Protein AF-A0A6Y2EJY5-F1 (afdb_monomer)

pLDDT: mean 80.84, std 10.46, range [51.19, 91.25]

Organism: Salmonella enteritidis (NCBI:txid149539)

Secondary structure (DSSP, 8-state):
--EEEE-SSS-EEEE-HHHHHHHTSS-HHHHHHTHHHHHHGGGB-GGGHHHHHHHHHHHHH----TTGGG--S-HHHHHHHHHHHHHHHHB-GGGGGG--

Mean predicted aligned error: 9.21 Å

InterPro domains:
  IPR022747 Salmonella outer protein D [PF11047] (1-100)

Solvent-accessible surface area (backbone atoms only — not comparable to full-atom values): 6090 Å² total; per-residue (Å²): 125,72,46,79,48,70,80,88,56,102,54,77,42,79,36,41,65,69,44,52,54,32,68,74,41,91,52,61,64,61,36,57,72,44,46,62,50,54,75,48,58,84,42,39,39,85,92,38,53,66,63,46,50,54,39,50,48,41,54,75,71,46,80,90,60,95,71,61,87,83,50,103,59,73,55,68,61,51,51,39,52,50,34,53,52,52,49,37,68,46,26,35,82,94,44,30,83,78,65,125

Sequence (100 aa):
MPVTLSFGNRHNYEINHSRLARLMSPDKEEALYMGVWDRFKDCFRTHKKQEVLEVLYTLIHGCERENQAELNVDITGMEKIHAFTQLKQYANPSQQDRFV

Structure (mmCIF, N/CA/C/O backbone):
data_AF-A0A6Y2EJY5-F1
#
_entry.id   AF-A0A6Y2EJY5-F1
#
loop_
_atom_site.group_PDB
_atom_site.id
_atom_site.type_symbol
_atom_site.label_atom_id
_atom_site.label_alt_id
_atom_site.label_comp_id
_atom_site.label_asym_id
_atom_site.label_entity_id
_atom_site.label_seq_id
_atom_site.pdbx_PDB_ins_code
_atom_site.Cartn_x
_atom_site.Cartn_y
_atom_site.Cartn_z
_atom_site.occupancy
_atom_site.B_iso_or_equiv
_atom_site.auth_seq_id
_atom_site.auth_comp_id
_atom_site.auth_asym_id
_atom_site.auth_atom_id
_atom_site.pdbx_PDB_model_num
ATOM 1 N N . MET A 1 1 ? -3.668 -0.669 -16.722 1.00 67.06 1 MET A N 1
ATOM 2 C CA . MET A 1 1 ? -4.149 -2.056 -16.547 1.00 67.06 1 MET A CA 1
ATOM 3 C C . MET A 1 1 ? -3.251 -2.759 -15.538 1.00 67.06 1 MET A C 1
ATOM 5 O O . MET A 1 1 ? -2.043 -2.558 -15.629 1.00 67.06 1 MET A O 1
ATOM 9 N N . PRO A 1 2 ? -3.804 -3.489 -14.557 1.00 77.25 2 PRO A N 1
ATOM 10 C CA . PRO A 1 2 ? -3.021 -4.343 -13.667 1.00 77.25 2 PRO A CA 1
ATOM 11 C C . PRO A 1 2 ? -2.538 -5.606 -14.398 1.00 77.25 2 PRO A C 1
ATOM 13 O O . PRO A 1 2 ? -3.165 -6.062 -15.353 1.00 77.25 2 PRO A O 1
ATOM 16 N N . VAL A 1 3 ? -1.415 -6.156 -13.946 1.00 83.50 3 VAL A N 1
ATOM 17 C CA . VAL A 1 3 ? -0.843 -7.433 -14.383 1.00 83.50 3 VAL A CA 1
ATOM 18 C C . VAL A 1 3 ? -1.092 -8.456 -13.280 1.00 83.50 3 VAL A C 1
ATOM 20 O O . VAL A 1 3 ? -0.930 -8.146 -12.101 1.00 83.50 3 VAL A O 1
ATOM 23 N N . THR A 1 4 ? -1.482 -9.675 -13.647 1.00 85.62 4 THR A N 1
ATOM 24 C CA . THR A 1 4 ? -1.654 -10.769 -12.682 1.00 85.62 4 THR A CA 1
ATOM 25 C C . THR A 1 4 ? -0.373 -11.590 -12.599 1.00 85.62 4 THR A C 1
ATOM 27 O O . THR A 1 4 ? 0.074 -12.128 -13.610 1.00 85.62 4 THR A O 1
ATOM 30 N N . LEU A 1 5 ? 0.209 -11.707 -11.405 1.00 82.44 5 LEU A N 1
ATOM 31 C CA . LEU A 1 5 ? 1.306 -12.635 -11.132 1.00 82.44 5 LEU A CA 1
ATOM 32 C C . LEU A 1 5 ? 0.791 -13.880 -10.410 1.00 82.44 5 LEU A C 1
ATOM 34 O O . LEU A 1 5 ? 0.047 -13.779 -9.434 1.00 82.44 5 LEU A O 1
ATOM 38 N N . SER A 1 6 ? 1.246 -15.045 -10.870 1.00 83.69 6 SER A N 1
ATOM 39 C CA . SER A 1 6 ? 1.023 -16.338 -10.226 1.00 83.69 6 SER A CA 1
ATOM 40 C C . SER A 1 6 ? 2.371 -16.974 -9.909 1.00 83.69 6 SER A C 1
ATOM 42 O O . SER A 1 6 ? 3.233 -17.079 -10.780 1.00 83.69 6 SER A O 1
ATOM 44 N N . PHE A 1 7 ? 2.557 -17.393 -8.658 1.00 82.00 7 PHE A N 1
ATOM 45 C CA . PHE A 1 7 ? 3.806 -17.997 -8.176 1.00 82.00 7 PHE A CA 1
ATOM 46 C C . PHE A 1 7 ? 3.658 -19.503 -7.921 1.00 82.00 7 PHE A C 1
ATOM 48 O O . PHE A 1 7 ? 4.319 -20.058 -7.047 1.00 82.00 7 PHE A O 1
ATOM 55 N N . GLY A 1 8 ? 2.731 -20.169 -8.618 1.00 78.94 8 GLY A N 1
ATOM 56 C CA . GLY A 1 8 ? 2.435 -21.594 -8.408 1.00 78.94 8 GLY A CA 1
ATOM 57 C C . GLY A 1 8 ? 1.732 -21.907 -7.080 1.00 78.94 8 GLY A C 1
ATOM 58 O O . GLY A 1 8 ? 1.401 -23.059 -6.811 1.00 78.94 8 GLY A O 1
ATOM 59 N N . ASN A 1 9 ? 1.458 -20.891 -6.257 1.00 83.06 9 ASN A N 1
ATOM 60 C CA . ASN A 1 9 ? 0.513 -20.982 -5.154 1.00 83.06 9 ASN A CA 1
ATOM 61 C C . ASN A 1 9 ? -0.919 -20.727 -5.670 1.00 83.06 9 ASN A C 1
ATOM 63 O O . ASN A 1 9 ? -1.127 -20.266 -6.790 1.00 83.06 9 ASN A O 1
ATOM 67 N N . ARG A 1 10 ? -1.936 -21.017 -4.852 1.00 76.75 10 ARG A N 1
ATOM 68 C CA . ARG A 1 10 ? -3.349 -20.780 -5.215 1.00 76.75 10 ARG A CA 1
ATOM 69 C C . ARG A 1 10 ? -3.760 -19.296 -5.162 1.00 76.75 10 ARG A C 1
ATOM 71 O O . ARG A 1 10 ? -4.951 -19.008 -5.116 1.00 76.75 10 ARG A O 1
ATOM 78 N N . HIS A 1 11 ? -2.803 -18.366 -5.133 1.00 77.19 11 HIS A N 1
ATOM 79 C CA . HIS A 1 11 ? -3.061 -16.937 -4.984 1.00 77.19 11 HIS A CA 1
ATOM 80 C C . HIS A 1 11 ? -2.593 -16.180 -6.225 1.00 77.19 11 HIS A C 1
ATOM 82 O O . HIS A 1 11 ? -1.428 -16.231 -6.613 1.00 77.19 11 HIS A O 1
ATOM 88 N N . ASN A 1 12 ? -3.520 -15.443 -6.826 1.00 80.44 12 ASN A N 1
ATOM 89 C CA . ASN A 1 12 ? -3.217 -14.515 -7.903 1.00 80.44 12 ASN A CA 1
AT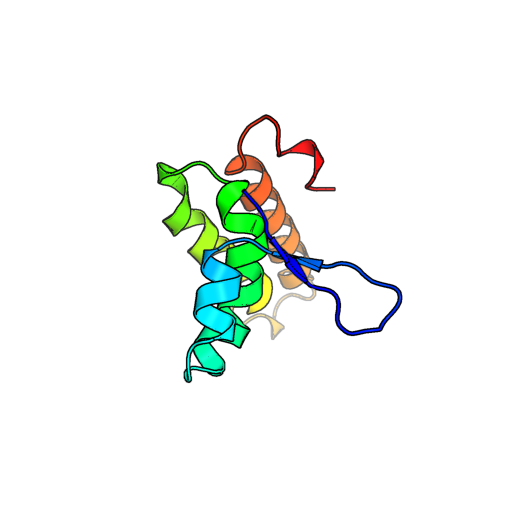OM 90 C C . ASN A 1 12 ? -2.999 -13.126 -7.305 1.00 80.44 12 ASN A C 1
ATOM 92 O O . ASN A 1 12 ? -3.816 -12.653 -6.514 1.00 80.44 12 ASN A O 1
ATOM 96 N N . TYR A 1 13 ? -1.898 -12.480 -7.680 1.00 80.69 13 TYR A N 1
ATOM 97 C CA . TYR A 1 13 ? -1.570 -11.135 -7.226 1.00 80.69 13 TYR A CA 1
ATOM 98 C C . TYR A 1 13 ? -1.796 -10.151 -8.363 1.00 80.69 13 TYR A C 1
ATOM 100 O O . TYR A 1 13 ? -1.057 -10.156 -9.347 1.00 80.69 13 TYR A O 1
ATOM 108 N N . GLU A 1 14 ? -2.791 -9.283 -8.214 1.00 82.88 14 GLU A N 1
ATOM 109 C CA . GLU A 1 14 ? -2.922 -8.121 -9.084 1.00 82.88 14 GLU A CA 1
ATOM 110 C C . GLU A 1 14 ? -1.888 -7.073 -8.678 1.00 82.88 14 GLU A C 1
ATOM 112 O O . GLU A 1 14 ? -1.892 -6.555 -7.559 1.00 82.88 14 GLU A O 1
ATOM 117 N N . ILE A 1 15 ? -0.975 -6.771 -9.595 1.00 82.94 15 ILE A N 1
ATOM 118 C CA . ILE A 1 15 ? 0.054 -5.758 -9.406 1.00 82.94 15 ILE A CA 1
ATOM 119 C C . ILE A 1 15 ? -0.048 -4.702 -10.497 1.00 82.94 15 ILE A C 1
ATOM 121 O O . ILE A 1 15 ? -0.376 -4.986 -11.647 1.00 82.94 15 ILE A O 1
ATOM 125 N N . ASN A 1 16 ? 0.248 -3.455 -10.159 1.00 84.75 16 ASN A N 1
ATOM 126 C CA . ASN A 1 16 ? 0.353 -2.414 -11.171 1.00 84.75 16 ASN A CA 1
ATOM 127 C C . ASN A 1 16 ? 1.743 -2.402 -11.824 1.00 84.75 16 ASN A C 1
ATOM 129 O O . ASN A 1 16 ? 2.696 -3.031 -11.360 1.00 84.75 16 ASN A O 1
ATOM 133 N N . HIS A 1 17 ? 1.858 -1.652 -12.919 1.00 85.00 17 HIS A N 1
ATOM 134 C CA . HIS A 1 17 ? 3.105 -1.557 -13.677 1.00 85.00 17 HIS A CA 1
ATOM 135 C C . HIS A 1 17 ? 4.277 -1.004 -12.861 1.00 85.00 17 HIS A C 1
ATOM 137 O O . HIS A 1 17 ? 5.396 -1.475 -13.040 1.00 85.00 17 HIS A O 1
ATOM 143 N N . SER A 1 18 ? 4.053 -0.0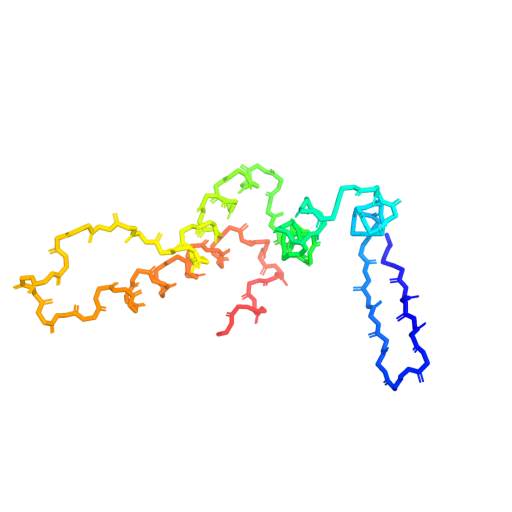45 -11.955 1.00 86.88 18 SER A N 1
ATOM 144 C CA . SER A 1 18 ? 5.147 0.470 -11.120 1.00 86.88 18 SER A CA 1
ATOM 1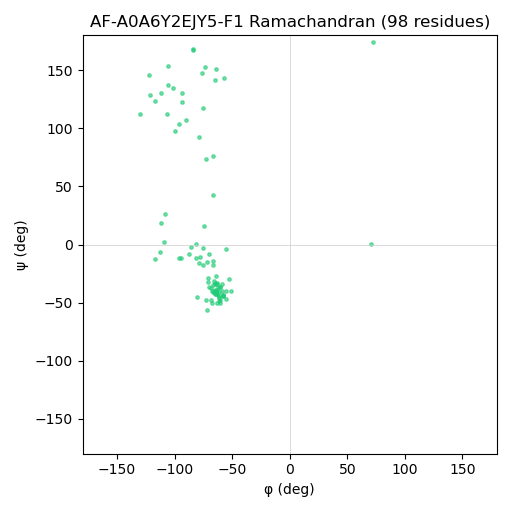45 C C . SER A 1 18 ? 5.642 -0.572 -10.128 1.00 86.88 18 SER A C 1
ATOM 147 O O . SER A 1 18 ? 6.850 -0.683 -9.935 1.00 86.88 18 SER A O 1
ATOM 149 N N . ARG A 1 19 ? 4.739 -1.391 -9.569 1.00 88.62 19 ARG A N 1
ATOM 150 C CA . ARG A 1 19 ? 5.131 -2.506 -8.712 1.00 88.62 19 ARG A CA 1
ATOM 151 C C . ARG A 1 19 ? 5.988 -3.507 -9.472 1.00 88.62 19 ARG A C 1
ATOM 153 O O . ARG A 1 19 ? 7.010 -3.939 -8.950 1.00 88.62 19 ARG A O 1
ATOM 160 N N . LEU A 1 20 ? 5.575 -3.861 -10.690 1.00 87.69 20 LEU A N 1
ATOM 161 C CA . LEU A 1 20 ? 6.341 -4.765 -11.544 1.00 87.69 20 LEU A CA 1
ATOM 162 C C . LEU A 1 20 ? 7.729 -4.188 -11.849 1.00 87.69 20 LEU A C 1
ATOM 164 O O . LEU A 1 20 ? 8.721 -4.880 -11.665 1.00 87.69 20 LEU A O 1
ATOM 168 N N . ALA A 1 21 ? 7.804 -2.915 -12.247 1.00 88.00 21 ALA A N 1
ATOM 169 C CA . ALA A 1 21 ? 9.068 -2.249 -12.551 1.00 88.00 21 ALA A CA 1
ATOM 170 C C . ALA A 1 21 ? 10.033 -2.258 -11.353 1.00 88.00 21 ALA A C 1
ATOM 172 O O . ALA A 1 21 ? 11.202 -2.592 -11.519 1.00 88.00 21 ALA A O 1
ATOM 173 N N . ARG A 1 22 ? 9.541 -1.976 -10.138 1.00 89.00 22 ARG A N 1
ATOM 174 C CA . ARG A 1 22 ? 10.362 -2.036 -8.919 1.00 89.00 22 ARG A CA 1
ATOM 175 C C . ARG A 1 22 ? 10.799 -3.446 -8.551 1.00 89.00 22 ARG A C 1
ATOM 177 O O . ARG A 1 22 ? 11.936 -3.631 -8.152 1.00 89.00 22 ARG A O 1
ATOM 184 N N . LEU A 1 23 ? 9.930 -4.445 -8.705 1.00 85.75 23 LEU A N 1
ATOM 185 C CA . LEU A 1 23 ? 10.298 -5.842 -8.445 1.00 85.75 23 LEU A CA 1
ATOM 186 C C . LEU A 1 23 ? 11.387 -6.359 -9.397 1.00 85.75 23 LEU A C 1
ATOM 188 O O . LEU A 1 23 ? 12.128 -7.263 -9.028 1.00 85.75 23 LEU A O 1
ATOM 192 N N . MET A 1 24 ? 11.473 -5.793 -10.603 1.00 87.19 24 MET A N 1
ATOM 193 C CA . MET A 1 24 ? 12.512 -6.105 -11.589 1.00 87.19 24 MET A CA 1
ATOM 194 C C . MET A 1 24 ? 13.780 -5.249 -11.419 1.00 87.19 24 MET A C 1
ATOM 196 O O . MET A 1 24 ? 14.775 -5.499 -12.098 1.00 87.19 24 MET A O 1
ATOM 200 N N . SER A 1 25 ? 13.753 -4.241 -10.540 1.00 87.50 25 SER A N 1
ATOM 201 C CA . SER A 1 25 ? 14.908 -3.400 -10.215 1.00 87.50 25 SER A CA 1
ATOM 202 C C . SER A 1 25 ? 15.886 -4.150 -9.299 1.00 87.50 25 SER A C 1
ATOM 204 O O . SER A 1 25 ? 15.452 -4.940 -8.457 1.00 87.50 25 SER A O 1
ATOM 206 N N . PRO A 1 26 ? 17.204 -3.902 -9.402 1.00 86.88 26 PRO A N 1
ATOM 207 C CA . PRO A 1 26 ? 18.174 -4.407 -8.430 1.00 86.88 26 PRO A CA 1
ATOM 208 C C . PRO A 1 26 ? 18.010 -3.789 -7.029 1.00 86.88 26 PRO A C 1
ATOM 210 O O . PRO A 1 26 ? 18.514 -4.361 -6.060 1.00 86.88 26 PRO A O 1
ATOM 213 N N . ASP A 1 27 ? 17.307 -2.657 -6.905 1.00 88.81 27 ASP A N 1
ATOM 214 C CA . ASP A 1 27 ? 17.057 -1.991 -5.625 1.00 88.81 27 ASP A CA 1
ATOM 215 C C . ASP A 1 27 ? 15.932 -2.681 -4.835 1.00 88.81 27 ASP A C 1
ATOM 217 O O . ASP A 1 27 ? 14.733 -2.415 -4.988 1.00 88.81 27 ASP A O 1
ATOM 221 N N . LYS A 1 28 ? 16.345 -3.610 -3.970 1.00 84.25 28 LYS 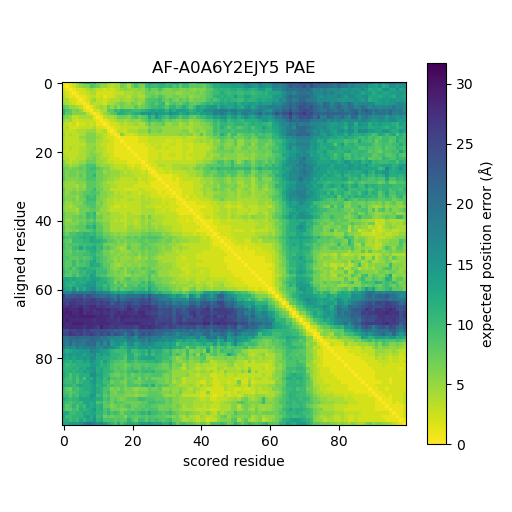A N 1
ATOM 222 C CA . LYS A 1 28 ? 15.438 -4.373 -3.108 1.00 84.25 28 LYS A CA 1
ATOM 223 C C . LYS A 1 28 ? 14.828 -3.530 -1.993 1.00 84.25 28 LYS A C 1
ATOM 225 O O . LYS A 1 28 ? 13.724 -3.853 -1.557 1.00 84.25 28 LYS A O 1
ATOM 230 N N . GLU A 1 29 ? 15.523 -2.497 -1.522 1.00 82.69 29 GLU A N 1
ATOM 231 C CA . GLU A 1 29 ? 15.030 -1.646 -0.438 1.00 82.69 29 GLU A CA 1
ATOM 232 C C . GLU A 1 29 ? 13.897 -0.765 -0.949 1.00 82.69 29 GLU A C 1
ATOM 234 O O . GLU A 1 29 ? 12.808 -0.774 -0.372 1.00 82.69 29 GLU A O 1
ATOM 239 N N . GLU A 1 30 ? 14.081 -0.111 -2.097 1.00 82.25 30 GLU A N 1
ATOM 240 C CA . GLU A 1 30 ? 13.014 0.666 -2.725 1.00 82.25 30 GLU A CA 1
ATOM 241 C C . GLU A 1 30 ? 11.793 -0.222 -3.019 1.00 82.25 30 GLU A C 1
ATOM 243 O O . GLU A 1 30 ? 10.649 0.145 -2.726 1.00 82.25 30 GLU A O 1
ATOM 248 N N . ALA A 1 31 ? 12.017 -1.434 -3.538 1.00 85.19 31 ALA A N 1
ATOM 249 C CA . ALA A 1 31 ? 10.945 -2.395 -3.765 1.00 85.19 31 ALA A CA 1
ATOM 250 C C . ALA A 1 31 ? 10.259 -2.839 -2.459 1.00 85.19 31 ALA A C 1
ATOM 252 O O . ALA A 1 31 ? 9.058 -3.114 -2.465 1.00 85.19 31 ALA A O 1
ATOM 253 N N . LEU A 1 32 ? 10.958 -2.927 -1.332 1.00 83.19 32 LEU A N 1
ATOM 25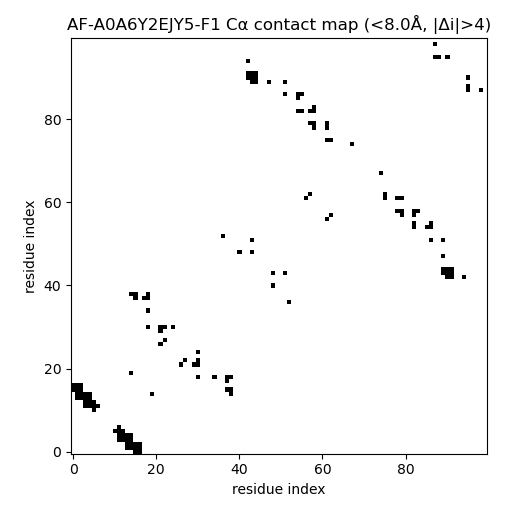4 C CA . LEU A 1 32 ? 10.336 -3.271 -0.056 1.00 83.19 32 LEU A CA 1
ATOM 255 C C . LEU A 1 32 ? 9.474 -2.111 0.460 1.00 83.19 32 LEU A C 1
ATOM 257 O O . LEU A 1 32 ? 8.267 -2.283 0.654 1.00 83.19 32 LEU A O 1
ATOM 261 N N . TYR A 1 33 ? 10.068 -0.927 0.614 1.00 80.25 33 TYR A N 1
ATOM 262 C CA . TYR A 1 33 ? 9.426 0.225 1.252 1.00 80.25 33 TYR A CA 1
ATOM 263 C C . TYR A 1 33 ? 8.297 0.822 0.409 1.00 80.25 33 TYR A C 1
ATOM 265 O O . TYR A 1 33 ? 7.243 1.184 0.933 1.00 80.25 33 TYR A O 1
ATOM 273 N N . MET A 1 34 ? 8.444 0.842 -0.916 1.00 85.19 34 MET A N 1
ATOM 274 C CA . MET A 1 34 ? 7.419 1.404 -1.797 1.00 85.19 34 MET A CA 1
ATOM 275 C C . MET A 1 34 ? 6.320 0.409 -2.180 1.00 85.19 34 MET A C 1
ATOM 277 O O . MET A 1 34 ? 5.367 0.772 -2.873 1.00 85.19 34 MET A O 1
ATOM 281 N N . GLY A 1 35 ? 6.405 -0.845 -1.728 1.00 84.19 35 GLY A N 1
ATOM 282 C CA . GLY A 1 35 ? 5.436 -1.879 -2.087 1.00 84.19 35 GLY A CA 1
ATOM 283 C C . GLY A 1 35 ? 4.012 -1.575 -1.623 1.00 84.19 35 GLY A C 1
ATOM 284 O O . GLY A 1 35 ? 3.060 -1.860 -2.350 1.00 84.19 35 GLY A O 1
ATOM 285 N N . VAL A 1 36 ? 3.858 -0.964 -0.444 1.00 82.38 36 VAL A N 1
ATOM 286 C CA . VAL A 1 36 ? 2.551 -0.516 0.061 1.00 82.38 36 VAL A CA 1
ATOM 287 C C . VAL A 1 36 ? 2.033 0.642 -0.785 1.00 82.38 36 VAL A C 1
ATOM 289 O O . VAL A 1 36 ? 0.904 0.588 -1.268 1.00 82.38 36 VAL A O 1
ATOM 292 N N . TRP A 1 37 ? 2.876 1.645 -1.041 1.00 86.31 37 TRP A N 1
ATOM 293 C CA . TRP A 1 37 ? 2.518 2.779 -1.889 1.00 86.31 37 TRP A CA 1
ATOM 294 C C . TRP A 1 37 ? 2.040 2.328 -3.269 1.00 86.31 37 TRP A C 1
ATOM 296 O O . TRP A 1 37 ? 0.979 2.751 -3.721 1.00 86.31 37 TRP A O 1
ATOM 306 N N . ASP A 1 38 ? 2.757 1.409 -3.918 1.00 86.81 38 ASP A N 1
ATOM 307 C CA . ASP A 1 38 ? 2.358 0.903 -5.227 1.00 86.81 38 ASP A CA 1
ATOM 308 C C . ASP A 1 38 ? 0.968 0.264 -5.218 1.00 86.81 38 ASP A C 1
ATOM 310 O O . ASP A 1 38 ? 0.245 0.411 -6.194 1.00 86.81 38 ASP A O 1
ATOM 314 N N . ARG A 1 39 ? 0.535 -0.389 -4.137 1.00 82.31 39 ARG A N 1
ATOM 315 C CA . ARG A 1 39 ? -0.802 -1.005 -4.088 1.00 82.31 39 ARG A CA 1
ATOM 316 C C . ARG A 1 39 ? -1.937 0.011 -4.013 1.00 82.31 39 ARG A C 1
ATOM 318 O O . ARG A 1 39 ? -3.019 -0.257 -4.527 1.00 82.31 39 ARG A O 1
ATOM 325 N N . PHE A 1 40 ? -1.705 1.154 -3.371 1.00 81.62 40 PHE A N 1
ATOM 326 C CA . PHE A 1 40 ? -2.783 2.077 -3.010 1.00 81.62 40 PHE A CA 1
ATOM 327 C C . PHE A 1 40 ? -2.686 3.445 -3.684 1.00 81.62 40 PHE A C 1
ATOM 329 O O . PHE A 1 40 ? -3.676 4.166 -3.685 1.00 81.62 40 PHE A O 1
ATOM 336 N N . LYS A 1 41 ? -1.561 3.802 -4.318 1.00 85.88 41 LYS A N 1
ATOM 337 C CA . LYS A 1 41 ? -1.343 5.126 -4.936 1.00 85.88 41 LYS A CA 1
ATOM 338 C C . LYS A 1 41 ? -2.441 5.562 -5.914 1.00 85.88 41 LYS A C 1
ATOM 340 O O . LYS A 1 41 ? -2.683 6.757 -6.062 1.00 85.88 41 LYS A O 1
ATOM 345 N N . ASP A 1 42 ? -3.089 4.605 -6.580 1.00 86.62 42 ASP A N 1
ATOM 346 C CA . ASP A 1 42 ? -4.143 4.851 -7.572 1.00 86.62 42 ASP A CA 1
ATOM 347 C C . ASP A 1 42 ? -5.515 5.098 -6.911 1.00 86.62 42 ASP A C 1
ATOM 349 O O . ASP A 1 42 ? -6.447 5.584 -7.549 1.00 86.62 42 ASP A O 1
ATOM 353 N N . CYS A 1 43 ? -5.633 4.834 -5.605 1.00 85.44 43 CYS A N 1
ATOM 354 C CA . CYS A 1 43 ? -6.815 5.166 -4.815 1.00 85.44 43 CYS A CA 1
ATOM 355 C C . CYS A 1 43 ? -6.899 6.664 -4.494 1.00 85.44 43 CYS A C 1
ATOM 357 O O . CYS A 1 43 ? -7.975 7.138 -4.136 1.00 85.44 43 CYS A O 1
ATOM 359 N N . PHE A 1 44 ? -5.798 7.410 -4.620 1.00 87.88 44 PHE A N 1
ATOM 360 C CA . PHE A 1 44 ? -5.693 8.799 -4.175 1.00 87.88 44 PHE A CA 1
ATOM 361 C C . PHE A 1 44 ? -5.714 9.797 -5.332 1.00 87.88 44 PHE A C 1
ATOM 363 O O . PHE A 1 44 ? -5.308 9.504 -6.460 1.00 87.88 44 PHE A O 1
ATOM 370 N N . ARG A 1 45 ? -6.165 11.019 -5.035 1.00 86.62 45 ARG A N 1
ATOM 371 C CA . ARG A 1 45 ? -6.170 12.133 -5.993 1.00 86.62 45 ARG A CA 1
ATOM 372 C C . ARG A 1 45 ? -4.739 12.524 -6.363 1.00 86.62 45 ARG A C 1
ATOM 374 O O . ARG A 1 45 ? -3.868 12.585 -5.500 1.00 86.62 45 ARG A O 1
ATOM 381 N N . THR A 1 46 ? -4.497 12.871 -7.628 1.00 87.19 46 THR A N 1
ATOM 382 C CA . THR A 1 46 ? -3.148 13.195 -8.133 1.00 87.19 46 THR A CA 1
ATOM 383 C C . THR A 1 46 ? -2.451 14.303 -7.339 1.00 87.19 46 THR A C 1
ATOM 385 O O . THR A 1 46 ? -1.269 14.174 -7.043 1.00 87.19 46 THR A O 1
ATOM 388 N N . HIS A 1 47 ? -3.185 15.345 -6.939 1.00 88.56 47 HIS A N 1
ATOM 389 C CA . HIS A 1 47 ? -2.653 16.481 -6.177 1.00 88.56 47 HIS A CA 1
ATOM 390 C C . HIS A 1 47 ? -2.524 16.222 -4.666 1.00 88.56 47 HIS A C 1
ATOM 392 O O . HIS A 1 47 ? -2.142 17.136 -3.953 1.00 88.56 47 HIS A O 1
ATOM 398 N N . LYS A 1 48 ? -2.883 15.023 -4.179 1.00 89.06 48 LYS A N 1
ATOM 399 C CA . LYS A 1 48 ? -2.776 14.627 -2.763 1.00 89.06 48 LYS A CA 1
ATOM 400 C C . LYS A 1 48 ? -1.689 13.595 -2.490 1.00 89.06 48 LYS A C 1
ATOM 402 O O . LYS A 1 48 ? -1.557 13.110 -1.373 1.00 89.06 48 LYS A O 1
ATOM 407 N N . LYS A 1 49 ? -0.928 13.200 -3.513 1.00 87.44 49 LYS A N 1
ATOM 408 C CA . LYS A 1 49 ? 0.012 12.079 -3.403 1.00 87.44 49 LYS A CA 1
ATOM 409 C C . LYS A 1 49 ? 1.147 12.343 -2.414 1.00 87.44 49 LYS A C 1
ATOM 411 O O . LYS A 1 49 ? 1.574 11.401 -1.760 1.00 87.44 49 LYS A O 1
ATOM 416 N N . GLN A 1 50 ? 1.601 13.589 -2.296 1.00 88.06 50 GLN A N 1
ATOM 417 C CA . GLN A 1 50 ? 2.628 13.958 -1.326 1.00 88.06 50 GLN A CA 1
ATOM 418 C C . GLN A 1 50 ? 2.091 13.843 0.104 1.00 88.06 50 GLN A C 1
ATOM 420 O O . GLN A 1 50 ? 2.678 13.141 0.919 1.00 88.06 50 GLN A O 1
ATOM 425 N N . GLU A 1 51 ? 0.930 14.435 0.381 1.00 89.12 51 GLU A N 1
ATOM 426 C CA . GLU A 1 51 ? 0.317 14.393 1.712 1.00 89.12 51 GLU A CA 1
ATOM 427 C C . GLU A 1 51 ? -0.045 12.961 2.124 1.00 89.12 51 GLU A C 1
ATOM 429 O O . GLU A 1 51 ? 0.072 12.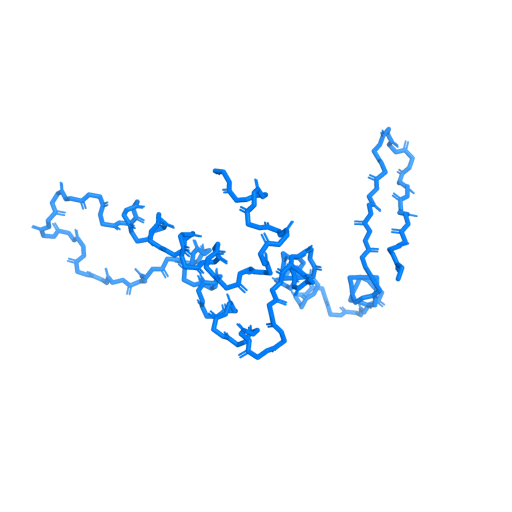591 3.288 1.00 89.12 51 GLU A O 1
ATOM 434 N N . VAL A 1 52 ? -0.448 12.115 1.173 1.00 88.56 52 VAL A N 1
ATOM 435 C CA . VAL A 1 52 ? -0.692 10.692 1.440 1.00 88.56 52 VAL A CA 1
ATOM 436 C C . VAL A 1 52 ? 0.598 9.969 1.822 1.00 88.56 52 VAL A C 1
ATOM 438 O O . VAL A 1 52 ? 0.557 9.132 2.717 1.00 88.56 52 VAL A O 1
ATOM 441 N N . LEU A 1 53 ? 1.728 10.260 1.167 1.00 87.00 53 LEU A N 1
ATOM 442 C CA . LEU A 1 53 ? 3.014 9.648 1.515 1.00 87.00 53 LEU A CA 1
ATOM 443 C C . LEU A 1 53 ? 3.457 10.038 2.928 1.00 87.00 53 LEU A C 1
ATOM 445 O O . LEU A 1 53 ? 3.890 9.168 3.679 1.00 87.00 53 LEU A O 1
ATOM 449 N N . GLU A 1 54 ? 3.291 11.306 3.306 1.00 85.62 54 GLU A N 1
ATOM 450 C CA . GLU A 1 54 ? 3.591 11.794 4.657 1.00 85.62 54 GLU A CA 1
ATOM 451 C C . GLU A 1 54 ? 2.715 11.096 5.708 1.00 85.62 54 GLU A C 1
ATOM 453 O O . GLU A 1 54 ? 3.225 10.539 6.679 1.00 85.62 54 GLU A O 1
ATOM 458 N N . VAL A 1 55 ? 1.400 11.027 5.473 1.00 85.44 55 VAL A N 1
ATOM 459 C CA . VAL A 1 55 ? 0.470 10.345 6.386 1.00 85.44 55 VAL A CA 1
ATOM 460 C C . VAL A 1 55 ? 0.751 8.840 6.458 1.00 85.44 55 VAL A C 1
ATOM 462 O O . VAL A 1 55 ? 0.692 8.252 7.537 1.00 85.44 55 VAL A O 1
ATOM 465 N N . LEU A 1 56 ? 1.083 8.201 5.332 1.00 84.38 56 LEU A N 1
ATOM 466 C CA . LEU A 1 56 ? 1.439 6.783 5.289 1.00 84.38 56 LEU A CA 1
ATOM 467 C C . LEU A 1 56 ? 2.725 6.509 6.079 1.00 84.38 56 LEU A C 1
ATOM 469 O O . LEU A 1 56 ? 2.792 5.517 6.803 1.00 84.38 56 LEU A O 1
ATOM 473 N N . TYR A 1 57 ? 3.717 7.394 5.975 1.00 82.56 57 TYR A N 1
ATOM 474 C CA . TYR A 1 57 ? 4.951 7.307 6.749 1.00 82.56 57 TYR A CA 1
ATOM 475 C C . TYR A 1 57 ? 4.664 7.383 8.253 1.00 82.56 57 TYR A C 1
ATOM 477 O O . TYR A 1 57 ? 5.067 6.487 8.995 1.00 82.56 57 TYR A O 1
ATOM 485 N N . THR A 1 58 ? 3.884 8.376 8.698 1.00 81.69 58 THR A N 1
ATOM 486 C CA . THR A 1 58 ? 3.474 8.500 10.107 1.00 81.69 58 THR A CA 1
ATOM 487 C C . THR A 1 58 ? 2.667 7.292 10.584 1.00 81.69 58 THR A C 1
ATOM 489 O O . THR A 1 58 ? 2.831 6.850 11.717 1.00 81.69 58 THR A O 1
ATOM 492 N N . LEU A 1 59 ? 1.817 6.713 9.732 1.00 80.94 59 LEU A N 1
ATOM 493 C CA . LEU A 1 59 ? 1.025 5.535 10.085 1.00 80.94 59 LEU A CA 1
ATOM 494 C C . LEU A 1 59 ? 1.896 4.287 10.319 1.00 80.94 59 LEU A C 1
ATOM 496 O O . LEU A 1 59 ? 1.621 3.513 11.237 1.00 80.94 59 LEU A O 1
ATOM 500 N N . ILE A 1 60 ? 2.921 4.080 9.483 1.00 78.12 60 ILE A N 1
ATOM 501 C CA . ILE A 1 60 ? 3.789 2.891 9.521 1.00 78.12 60 ILE A CA 1
ATOM 502 C C . ILE A 1 60 ? 4.855 3.013 10.611 1.00 78.12 60 ILE A C 1
ATOM 504 O O . ILE A 1 60 ? 5.081 2.055 11.350 1.00 78.12 60 ILE A O 1
ATOM 508 N N . HIS A 1 61 ? 5.500 4.174 10.711 1.00 74.38 61 HIS A N 1
ATOM 509 C CA . HIS A 1 61 ? 6.640 4.391 11.604 1.00 74.38 61 HIS A CA 1
ATOM 510 C C . HIS A 1 61 ? 6.244 5.018 12.947 1.00 74.38 61 HIS A C 1
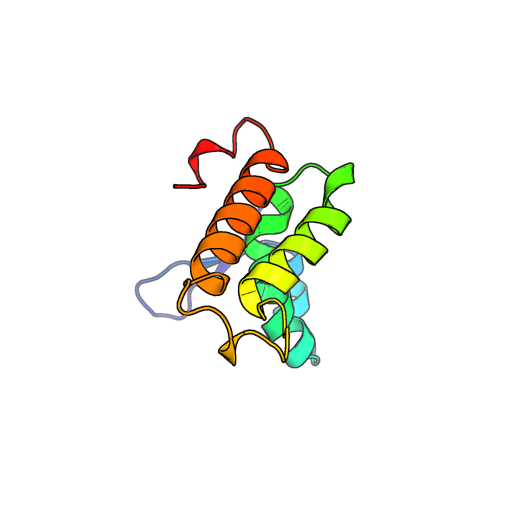ATOM 512 O O . HIS A 1 61 ? 7.029 4.996 13.888 1.00 74.38 61 HIS A O 1
ATOM 518 N N . GLY A 1 62 ? 5.006 5.506 13.069 1.00 66.94 62 GLY A N 1
ATOM 519 C CA . GLY A 1 62 ? 4.559 6.257 14.237 1.00 66.94 62 GLY A CA 1
ATOM 520 C C . GLY A 1 62 ? 5.159 7.663 14.283 1.00 66.94 62 GLY A C 1
ATOM 521 O O . GLY A 1 62 ? 5.995 8.050 13.466 1.00 66.94 62 GLY A O 1
ATOM 522 N N . CYS A 1 63 ? 4.707 8.454 15.251 1.00 60.62 63 CYS A N 1
ATOM 523 C CA . CYS A 1 63 ? 5.397 9.671 15.647 1.00 60.62 63 CYS A CA 1
ATOM 524 C C . CYS A 1 63 ? 6.388 9.280 16.751 1.00 60.62 63 CYS A C 1
ATOM 526 O O . CYS A 1 63 ? 5.958 8.971 17.862 1.00 60.62 63 CYS A O 1
ATOM 528 N N . GLU A 1 64 ? 7.693 9.256 16.463 1.00 55.28 64 GLU A N 1
ATOM 529 C CA . GLU A 1 64 ? 8.738 9.091 17.484 1.00 55.28 64 GLU A CA 1
ATOM 530 C C . GLU A 1 64 ? 8.750 10.327 18.399 1.00 55.28 64 GLU A C 1
ATOM 532 O O . GLU A 1 64 ? 9.563 11.236 18.262 1.00 55.28 64 GLU A O 1
ATOM 537 N N . ARG A 1 65 ? 7.779 10.426 19.310 1.00 57.78 65 ARG A N 1
ATOM 538 C CA . ARG A 1 65 ? 7.804 11.413 20.387 1.00 57.78 65 ARG A CA 1
ATOM 539 C C . ARG A 1 65 ? 8.376 10.740 21.622 1.00 57.78 65 ARG A C 1
ATOM 541 O O . ARG A 1 65 ? 7.680 10.017 22.324 1.00 57.78 65 ARG A O 1
ATOM 548 N N . GLU A 1 66 ? 9.637 11.054 21.898 1.00 52.09 66 GLU A N 1
ATOM 549 C CA . GLU A 1 66 ? 10.443 10.608 23.047 1.00 52.09 66 GLU A CA 1
ATOM 550 C C . GLU A 1 66 ? 9.816 10.906 24.434 1.00 52.09 66 GLU A C 1
ATOM 552 O O . GLU A 1 66 ? 10.334 10.459 25.450 1.00 52.09 66 GLU A O 1
ATOM 557 N N . ASN A 1 67 ? 8.669 11.597 24.505 1.00 51.19 67 ASN A N 1
ATOM 558 C CA . ASN A 1 67 ? 8.035 12.068 25.746 1.00 51.19 67 ASN A CA 1
ATOM 559 C C . ASN A 1 67 ? 6.699 11.375 26.099 1.00 51.19 67 ASN A C 1
ATOM 561 O O . ASN A 1 67 ? 5.912 11.909 26.876 1.00 51.19 67 ASN A O 1
ATOM 565 N N . GLN A 1 68 ? 6.393 10.198 25.539 1.00 52.22 68 GLN A N 1
ATOM 566 C CA . GLN A 1 68 ? 5.121 9.498 25.817 1.00 52.22 68 GLN A CA 1
ATOM 567 C C . GLN A 1 68 ? 5.050 8.809 27.197 1.00 52.22 68 GLN A C 1
ATOM 569 O O . GLN A 1 68 ? 4.005 8.276 27.556 1.00 52.22 68 GLN A O 1
ATOM 574 N N . ALA A 1 69 ? 6.122 8.831 27.996 1.00 51.53 69 ALA A N 1
ATOM 575 C CA . ALA A 1 69 ? 6.147 8.184 29.312 1.00 51.53 69 ALA A CA 1
ATOM 576 C C . ALA A 1 69 ? 5.295 8.897 30.389 1.00 51.53 69 ALA A C 1
ATOM 578 O O . ALA A 1 69 ? 5.022 8.305 31.430 1.00 51.53 69 ALA A O 1
ATOM 579 N N . GLU A 1 70 ? 4.865 10.145 30.164 1.00 55.03 70 GLU A N 1
ATOM 580 C CA . GLU A 1 70 ? 4.212 10.965 31.202 1.00 55.03 70 GLU A CA 1
ATOM 581 C C . GLU A 1 70 ? 2.672 10.909 31.198 1.00 55.03 70 GLU A C 1
ATOM 583 O O . GLU A 1 70 ? 2.035 11.324 32.165 1.00 55.03 70 GLU A O 1
ATOM 588 N N . LEU A 1 71 ? 2.046 10.352 30.156 1.00 54.34 71 LEU A N 1
ATOM 589 C CA . LEU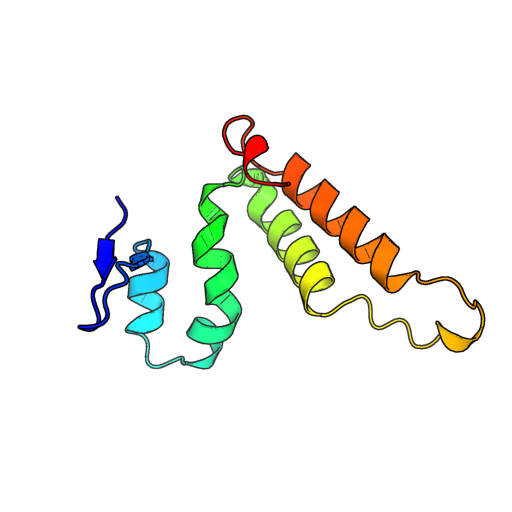 A 1 71 ? 0.590 10.222 30.054 1.00 54.34 71 LEU A CA 1
ATOM 590 C C . LEU A 1 71 ? 0.237 8.780 29.686 1.00 54.34 71 LEU A C 1
ATOM 592 O O . LEU A 1 71 ? 0.478 8.353 28.564 1.00 54.34 71 LEU A O 1
ATOM 596 N N . ASN A 1 72 ? -0.391 8.048 30.614 1.00 57.03 72 ASN A N 1
ATOM 597 C CA . ASN A 1 72 ? -0.977 6.709 30.414 1.00 57.03 72 ASN A CA 1
ATOM 598 C C . ASN A 1 72 ? -2.187 6.724 29.445 1.00 57.03 72 ASN A C 1
ATOM 600 O O . ASN A 1 72 ? -3.226 6.121 29.710 1.00 57.03 72 ASN A O 1
ATOM 604 N N . VAL A 1 73 ? -2.094 7.468 28.347 1.00 60.00 73 VAL A N 1
ATOM 605 C CA . VAL A 1 73 ? -3.083 7.551 27.277 1.00 60.00 73 VAL A CA 1
ATOM 606 C C . VAL A 1 73 ? -2.443 6.905 26.055 1.00 60.00 73 VAL A C 1
ATOM 608 O O . VAL A 1 73 ? -1.318 7.247 25.701 1.00 60.00 73 VAL A O 1
ATOM 611 N N . ASP A 1 74 ? -3.144 5.978 25.398 1.00 64.31 74 ASP A N 1
ATOM 612 C CA . ASP A 1 74 ? -2.681 5.372 24.143 1.00 64.31 74 ASP A CA 1
ATOM 613 C C . ASP A 1 74 ? -2.789 6.382 22.985 1.00 64.31 74 ASP A C 1
ATOM 615 O O . ASP A 1 74 ? -3.683 6.338 22.137 1.00 64.31 74 ASP A O 1
ATOM 619 N N . ILE A 1 75 ? -1.874 7.353 22.989 1.00 67.88 75 ILE A N 1
ATOM 620 C CA . ILE A 1 75 ? -1.760 8.400 21.971 1.00 67.88 75 ILE A CA 1
ATOM 621 C C . ILE A 1 75 ? -1.382 7.768 20.626 1.00 67.88 75 ILE A C 1
ATOM 623 O O . ILE A 1 75 ? -1.867 8.199 19.582 1.00 67.88 75 ILE A O 1
ATOM 627 N N . THR A 1 76 ? -0.593 6.692 20.646 1.00 71.69 76 THR A N 1
ATOM 628 C CA . THR A 1 76 ? -0.167 5.975 19.439 1.00 71.69 76 THR A CA 1
ATOM 629 C C . THR A 1 76 ? -1.355 5.349 18.702 1.00 71.69 76 THR A C 1
ATOM 631 O O . THR A 1 76 ? -1.442 5.453 17.477 1.00 71.69 76 THR A O 1
ATOM 634 N N . GLY A 1 77 ? -2.303 4.736 19.419 1.00 73.62 77 GLY A N 1
ATOM 635 C CA . GLY A 1 77 ? -3.550 4.236 18.835 1.00 73.62 77 GLY A CA 1
ATOM 636 C C . GLY A 1 77 ? -4.399 5.352 18.218 1.00 73.62 77 GLY A C 1
ATOM 637 O O . GLY A 1 77 ? -4.842 5.238 17.072 1.00 73.62 77 GLY A O 1
ATOM 638 N N . MET A 1 78 ? -4.567 6.468 18.934 1.00 78.38 78 MET A N 1
ATOM 639 C CA . MET A 1 78 ? -5.321 7.631 18.448 1.00 78.38 78 MET A CA 1
ATOM 640 C C . MET A 1 78 ? -4.698 8.267 17.197 1.00 78.38 78 MET A C 1
ATOM 642 O O . MET A 1 78 ? -5.414 8.576 16.243 1.00 78.38 78 MET A O 1
ATOM 646 N N . GLU A 1 79 ? -3.374 8.429 17.163 1.00 80.56 79 GLU A N 1
ATOM 647 C CA . GLU A 1 79 ? -2.650 8.986 16.015 1.00 80.56 79 GLU A CA 1
ATOM 648 C C . GLU A 1 79 ? -2.784 8.103 14.773 1.00 80.56 79 GLU A C 1
ATOM 650 O O . GLU A 1 79 ? -3.001 8.615 13.674 1.00 80.56 79 GLU A O 1
ATOM 655 N N . LYS A 1 80 ? -2.745 6.776 14.942 1.00 82.31 80 LYS A N 1
ATOM 656 C CA . LYS A 1 80 ? -2.977 5.830 13.843 1.00 82.31 80 LYS A CA 1
ATOM 657 C C . LYS A 1 80 ? -4.402 5.919 13.300 1.00 82.31 80 LYS A C 1
ATOM 659 O O . LYS A 1 80 ? -4.582 5.932 12.083 1.00 82.31 80 LYS A O 1
ATOM 664 N N . ILE A 1 81 ? -5.409 6.033 14.171 1.00 84.88 81 ILE A N 1
ATOM 665 C CA . ILE A 1 81 ? -6.813 6.219 13.760 1.00 84.88 81 ILE A CA 1
ATOM 666 C C . ILE A 1 81 ? -6.981 7.542 13.003 1.00 84.88 81 ILE A C 1
ATOM 668 O O . ILE A 1 81 ? -7.637 7.591 11.957 1.00 84.88 81 ILE A O 1
ATOM 672 N N . HIS A 1 82 ? -6.356 8.614 13.493 1.00 85.56 82 HIS A N 1
ATOM 673 C CA . HIS A 1 82 ? -6.382 9.915 12.835 1.00 85.56 82 HIS A CA 1
ATOM 674 C C . HIS A 1 82 ? -5.719 9.861 11.451 1.00 85.56 82 HIS A C 1
ATOM 676 O O . HIS A 1 82 ? -6.340 10.248 10.460 1.00 85.56 82 HIS A O 1
ATOM 682 N N . ALA A 1 83 ? -4.508 9.305 11.356 1.00 85.50 83 ALA A N 1
ATOM 683 C CA . ALA A 1 83 ? -3.794 9.128 10.094 1.00 85.50 83 ALA A CA 1
ATOM 684 C C . ALA A 1 83 ? -4.607 8.283 9.097 1.00 85.50 83 ALA A C 1
ATOM 686 O O . ALA A 1 83 ? -4.765 8.663 7.937 1.00 85.50 83 ALA A O 1
ATOM 687 N N . PHE A 1 84 ? -5.214 7.182 9.548 1.00 87.25 84 PHE A N 1
ATOM 688 C CA . PHE A 1 84 ? -6.081 6.358 8.704 1.00 87.25 84 PHE A CA 1
ATOM 689 C C . PHE A 1 84 ? -7.301 7.133 8.181 1.00 87.25 84 PHE A C 1
ATOM 691 O O . PHE A 1 84 ? -7.649 7.046 7.000 1.00 87.25 84 PHE A O 1
ATOM 698 N N . THR A 1 85 ? -7.912 7.961 9.030 1.00 89.00 85 THR A N 1
ATOM 699 C CA . THR A 1 85 ? -9.039 8.821 8.641 1.00 89.00 85 THR A CA 1
ATOM 700 C C . THR A 1 85 ? -8.621 9.859 7.594 1.00 89.00 85 THR A C 1
ATOM 702 O O . THR A 1 85 ? -9.349 10.089 6.626 1.00 89.00 85 THR A O 1
ATOM 705 N N . GLN A 1 86 ? -7.428 10.444 7.726 1.00 88.44 86 GLN A N 1
ATOM 706 C CA . GLN A 1 86 ? -6.877 11.371 6.731 1.00 88.44 86 GLN A CA 1
ATOM 707 C C . GLN A 1 86 ? -6.621 10.683 5.383 1.00 88.44 86 GLN A C 1
ATOM 709 O O . GLN A 1 86 ? -6.970 11.237 4.339 1.00 88.44 86 GLN A O 1
ATOM 714 N N . LEU A 1 87 ? -6.100 9.449 5.380 1.00 89.25 87 LEU A N 1
ATOM 715 C CA . LEU A 1 87 ? -5.943 8.668 4.146 1.00 89.25 87 LEU A CA 1
ATOM 716 C C . LEU A 1 87 ? -7.286 8.480 3.430 1.00 89.25 87 LEU A C 1
ATOM 718 O O . LEU A 1 87 ? -7.376 8.707 2.220 1.00 89.25 87 LEU A O 1
ATOM 722 N N . LYS A 1 88 ? -8.347 8.143 4.173 1.00 90.88 88 LYS A N 1
ATOM 723 C CA . LYS A 1 88 ? -9.699 8.011 3.614 1.00 90.88 88 LYS A CA 1
ATOM 724 C C . LYS A 1 88 ? -10.185 9.313 2.966 1.00 90.88 88 LYS A C 1
ATOM 726 O O . LYS A 1 88 ? -10.771 9.273 1.888 1.00 90.88 88 LYS A O 1
ATOM 731 N N . GLN A 1 89 ? -9.908 10.472 3.564 1.00 90.19 89 GLN A N 1
ATOM 732 C CA . GLN A 1 89 ? -10.294 11.772 2.997 1.00 90.19 89 GLN A CA 1
ATOM 733 C C . GLN A 1 89 ? -9.558 12.101 1.689 1.00 90.19 89 GLN A C 1
ATOM 735 O O . GLN A 1 89 ? -10.140 12.707 0.785 1.00 90.19 89 GLN A O 1
ATOM 740 N N . TYR A 1 90 ? -8.292 11.697 1.565 1.00 89.56 90 TYR A N 1
ATOM 741 C CA . TYR A 1 90 ? -7.487 11.922 0.359 1.00 89.56 90 TYR A CA 1
ATOM 742 C C . TYR A 1 90 ? -7.797 10.949 -0.780 1.00 89.56 90 TYR A C 1
ATOM 744 O O . TYR A 1 90 ? -7.438 11.209 -1.938 1.00 89.56 90 TYR A O 1
ATOM 752 N N . ALA A 1 91 ? -8.472 9.841 -0.477 1.00 89.31 91 ALA A N 1
ATOM 753 C CA . ALA A 1 91 ? -8.920 8.900 -1.482 1.00 89.31 91 ALA A CA 1
ATOM 754 C C . ALA A 1 91 ? -9.953 9.534 -2.433 1.00 89.31 91 ALA A C 1
ATOM 756 O O . ALA A 1 91 ? -10.715 10.450 -2.095 1.00 89.31 91 ALA A O 1
ATOM 757 N N . ASN A 1 92 ? -9.980 9.034 -3.666 1.00 88.88 92 ASN A N 1
ATOM 758 C CA . ASN A 1 92 ? -11.044 9.329 -4.616 1.00 88.88 92 ASN A CA 1
ATOM 759 C C . ASN A 1 92 ? -12.393 8.923 -4.002 1.00 88.88 92 ASN A C 1
ATOM 761 O O . ASN A 1 92 ? -12.441 7.887 -3.340 1.00 88.88 92 ASN A O 1
ATOM 765 N N . PRO A 1 93 ? -13.490 9.673 -4.234 1.00 90.19 93 PRO A N 1
ATOM 766 C CA . PRO A 1 93 ? -14.787 9.361 -3.629 1.00 90.19 93 PRO A CA 1
ATOM 767 C C . PRO A 1 93 ? -15.219 7.899 -3.822 1.00 90.19 93 PRO A C 1
ATOM 769 O O . PRO A 1 93 ? -15.661 7.261 -2.878 1.00 90.19 93 PRO A O 1
ATOM 772 N N . SER A 1 94 ? -14.975 7.326 -5.006 1.00 90.75 94 SER A N 1
ATOM 773 C CA . SER A 1 94 ? -15.286 5.925 -5.335 1.00 90.75 94 SER A CA 1
ATOM 774 C C . SER A 1 94 ? -14.415 4.874 -4.634 1.00 90.75 94 SER A C 1
ATOM 776 O O . SER A 1 94 ? -14.664 3.682 -4.778 1.00 90.75 94 SER A O 1
ATOM 778 N N . GLN A 1 95 ? -13.362 5.286 -3.929 1.00 89.31 95 GLN A N 1
ATOM 779 C CA . GLN A 1 95 ? -12.413 4.404 -3.245 1.00 89.31 95 GLN A CA 1
ATOM 780 C C . GLN A 1 95 ? -12.501 4.524 -1.718 1.00 89.31 95 GLN A C 1
ATOM 782 O O . GLN A 1 95 ? -11.852 3.747 -1.022 1.00 89.31 95 GLN A O 1
ATOM 787 N N . GLN A 1 96 ? -13.296 5.460 -1.186 1.00 88.62 96 GLN A N 1
ATOM 788 C CA . GLN A 1 96 ? -13.399 5.697 0.259 1.00 88.62 96 GLN A CA 1
ATOM 789 C C . GLN A 1 96 ? -14.009 4.512 1.016 1.00 88.62 96 GLN A C 1
ATOM 791 O O . GLN A 1 96 ? -13.598 4.244 2.143 1.00 88.62 96 GLN A O 1
ATOM 796 N N . ASP A 1 97 ? -14.915 3.759 0.390 1.00 91.25 97 ASP A N 1
ATOM 797 C CA . ASP A 1 97 ? -15.556 2.581 0.997 1.00 91.25 97 ASP A CA 1
ATOM 798 C C . ASP A 1 97 ? -14.583 1.419 1.244 1.00 91.25 97 ASP A C 1
ATOM 800 O O . ASP A 1 97 ? -14.881 0.501 2.001 1.00 91.25 97 ASP A O 1
ATOM 804 N N . ARG A 1 98 ? -13.387 1.463 0.642 1.00 86.19 98 ARG A N 1
ATOM 805 C CA . ARG A 1 98 ? -12.324 0.475 0.881 1.00 86.19 98 ARG A CA 1
ATOM 806 C C . ARG A 1 98 ? -11.573 0.708 2.196 1.00 86.19 98 ARG A C 1
ATOM 808 O O . ARG A 1 98 ? -10.783 -0.145 2.586 1.00 86.19 98 ARG A O 1
ATOM 815 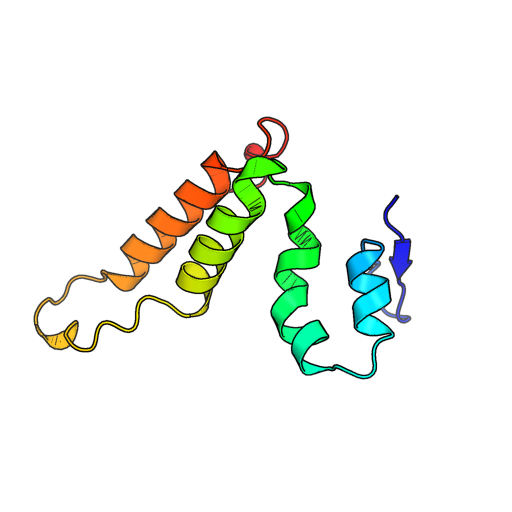N N . PHE A 1 99 ? -11.792 1.852 2.846 1.00 85.19 99 PHE A N 1
ATOM 816 C CA . PHE A 1 99 ? -11.215 2.210 4.141 1.00 85.19 99 PHE A CA 1
ATOM 817 C C . PHE A 1 99 ? -12.260 1.945 5.236 1.00 85.19 99 PHE A C 1
ATOM 819 O O . PHE A 1 99 ? -13.160 2.774 5.445 1.00 85.19 99 PHE A O 1
ATOM 826 N N . VAL A 1 100 ? -12.138 0.782 5.889 1.00 82.94 100 VAL A N 1
ATOM 827 C CA . VAL A 1 100 ? -13.031 0.254 6.940 1.00 82.94 100 VAL A CA 1
ATOM 828 C C . VAL A 1 100 ? -12.295 0.184 8.268 1.00 82.94 100 VAL A C 1
ATOM 830 O O . VAL A 1 100 ? -11.117 -0.236 8.240 1.00 82.94 100 VAL A O 1
#

Radius of gyration: 16.48 Å; Cα contacts (8 Å, |Δi|>4): 75; chains: 1; bounding box: 34×38×48 Å

Nearest PDB structures (foldseek):
  6l54-assembly1_B  TM=3.222E-01  e=3.076E+00  Homo sapiens
  3kh1-assembly1_B  TM=2.856E-01  e=5.824E+00  Paramagnetospirillum magnetotacticum MS-1
  3zg1-assembly1_D  TM=2.824E-01  e=8.544E+00  Cupriavidus metallidurans CH34

Foldseek 3Di:
DWDWDDPVDPDIDTFHPVLVVLVPDPPVPCNVVCVVVRVCVLQFDPVCSVVLVVLVCCLVVNDPDVPPPPDPDPVRVVSNVVSLVVNLVRGDPVNSVVRD